Protein AF-A0A1X7L8B0-F1 (afdb_monomer)
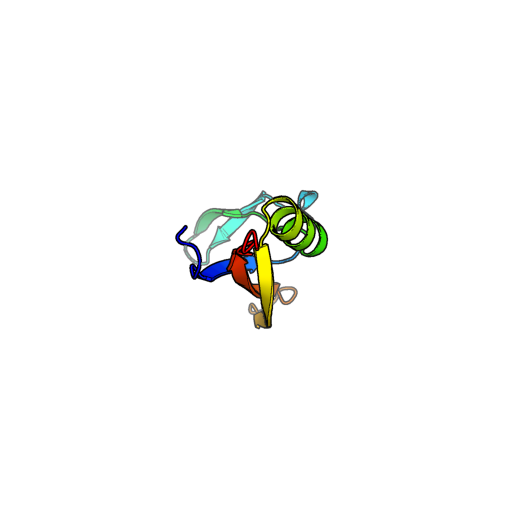
Solvent-accessible surface area (backbone atoms only — not comparable to full-atom values): 4924 Å² total; per-residue (Å²): 130,59,68,85,31,72,47,79,47,76,51,40,54,36,60,52,89,75,36,44,79,44,69,49,98,85,68,52,74,46,79,45,73,31,42,45,62,68,59,54,56,49,53,36,49,77,67,46,25,45,79,77,47,77,46,80,42,82,42,77,49,88,98,53,80,68,43,42,40,35,38,39,36,26,35,41,65,68,82,80,85,126

Nearest PDB structures (foldseek):
  2p8j-assembly1_B  TM=7.058E-01  e=4.800E-03  Clostridium acetobutylicum
  2p8j-assembly1_A  TM=6.812E-01  e=7.953E-03  Clostridium acetobutylicum
  3sm3-assembly1_A-2  TM=7.434E-01  e=4.048E-02  Methanosarcina mazei Go1
  6g57-assembly1_C  TM=5.492E-01  e=1.948E-01  Homo sapiens
  5tbz-assembly1_B  TM=3.143E-01  e=4.772E+00  Escherichia coli O157:H7

Mean predicted aligned error: 5.53 Å

pLDDT: mean 88.7, std 11.43, range [44.38, 98.12]

Radius of gyration: 16.12 Å; Cα contacts (8 Å, |Δi|>4): 140; chains: 1; bounding box: 44×24×45 Å

Secondary structure (DSSP, 8-state):
--TT-EEEEEEEBS-GGG-EEEE-TTS-EEEE--B-HHHHHHHHHHTTEEEEEEEEEEE--TTSPPEEEEEEEEEEPP----

Organism: NCBI:txid1028

Structure (mmCIF, N/CA/C/O backbone):
data_AF-A0A1X7L8B0-F1
#
_entry.id   AF-A0A1X7L8B0-F1
#
loop_
_atom_site.group_PDB
_atom_site.id
_atom_site.type_symbol
_atom_site.label_atom_id
_atom_site.label_alt_id
_atom_site.label_comp_id
_atom_site.label_asym_id
_atom_site.label_entity_id
_atom_site.label_seq_id
_atom_site.pdbx_PDB_ins_code
_atom_site.Cartn_x
_atom_site.Cartn_y
_atom_site.Cartn_z
_atom_site.occupancy
_atom_site.B_iso_or_equiv
_atom_site.auth_seq_id
_atom_site.auth_comp_id
_atom_site.auth_asym_id
_atom_site.auth_atom_id
_atom_site.pdbx_PDB_model_num
ATOM 1 N N . MET A 1 1 ? -16.474 -8.775 6.249 1.00 71.25 1 MET A N 1
ATOM 2 C CA . MET A 1 1 ? -15.572 -8.905 7.416 1.00 71.25 1 MET A CA 1
ATOM 3 C C . MET A 1 1 ? -16.365 -8.787 8.706 1.00 71.25 1 MET A C 1
ATOM 5 O O . MET A 1 1 ? -17.302 -7.990 8.758 1.00 71.25 1 MET A O 1
ATOM 9 N N . THR A 1 2 ? -15.998 -9.584 9.708 1.00 84.75 2 THR A N 1
ATOM 10 C CA . THR A 1 2 ? -16.553 -9.532 11.068 1.00 84.75 2 THR A CA 1
ATOM 11 C C . THR A 1 2 ? -16.172 -8.222 11.769 1.00 84.75 2 THR A C 1
ATOM 13 O O . THR A 1 2 ? -15.321 -7.478 11.281 1.00 84.75 2 THR A O 1
ATOM 16 N N . ALA A 1 3 ? -16.819 -7.938 12.902 1.00 78.62 3 ALA A N 1
ATOM 17 C CA . ALA A 1 3 ? -16.557 -6.776 13.757 1.00 78.62 3 ALA A CA 1
ATOM 18 C C . ALA A 1 3 ? -15.069 -6.595 14.117 1.00 78.62 3 ALA A C 1
ATOM 20 O O . ALA A 1 3 ? -14.562 -5.483 14.096 1.00 78.62 3 ALA A O 1
ATOM 21 N N . GLU A 1 4 ? -14.360 -7.700 14.344 1.00 83.00 4 GLU A N 1
ATOM 22 C CA . GLU A 1 4 ? -12.938 -7.717 14.715 1.00 83.00 4 GLU A CA 1
ATOM 23 C C . GLU A 1 4 ? -12.021 -8.104 13.543 1.00 83.00 4 GLU A C 1
ATOM 25 O O . GLU A 1 4 ? -10.862 -8.465 13.735 1.00 83.00 4 GLU A O 1
ATOM 30 N N . GLY A 1 5 ? -12.542 -8.075 12.313 1.00 90.81 5 GLY A N 1
ATOM 31 C CA . GLY A 1 5 ? -11.791 -8.486 11.135 1.00 90.81 5 GLY A CA 1
ATOM 32 C C . GLY A 1 5 ? -10.604 -7.563 10.852 1.00 90.81 5 GLY A C 1
ATOM 33 O O . GLY A 1 5 ? -10.749 -6.336 10.851 1.00 90.81 5 GLY A O 1
ATOM 34 N N . ILE A 1 6 ? -9.462 -8.174 10.528 1.0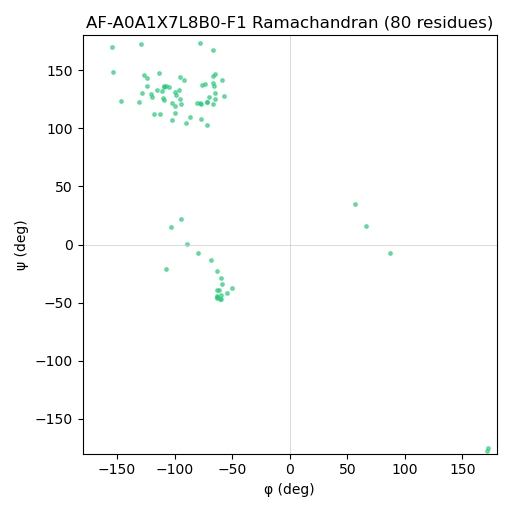0 94.50 6 ILE A N 1
ATOM 35 C CA . ILE A 1 6 ? -8.279 -7.493 9.997 1.00 94.50 6 ILE A CA 1
ATOM 36 C C . ILE A 1 6 ? -8.236 -7.661 8.479 1.00 94.50 6 ILE A C 1
ATOM 38 O O . ILE A 1 6 ? -8.397 -8.762 7.954 1.00 94.50 6 ILE A O 1
ATOM 42 N N . PHE A 1 7 ? -8.039 -6.549 7.783 1.00 95.75 7 PHE A N 1
ATOM 43 C CA . PHE A 1 7 ? -7.796 -6.473 6.356 1.00 95.75 7 PHE A CA 1
ATOM 44 C C . PHE A 1 7 ? -6.298 -6.299 6.133 1.00 95.75 7 PHE A C 1
ATOM 46 O O . PHE A 1 7 ? -5.727 -5.274 6.502 1.00 95.75 7 PHE A O 1
ATOM 53 N N . TYR A 1 8 ? -5.676 -7.319 5.552 1.00 96.94 8 TYR A N 1
ATOM 54 C CA . TYR A 1 8 ? -4.291 -7.281 5.103 1.00 96.94 8 TYR A CA 1
ATOM 55 C C . TYR A 1 8 ? -4.268 -6.920 3.618 1.00 96.94 8 TYR A C 1
ATOM 57 O O . TYR A 1 8 ? -4.891 -7.608 2.808 1.00 96.94 8 TYR A O 1
ATOM 65 N N . LEU A 1 9 ? -3.531 -5.872 3.257 1.00 97.31 9 LEU A N 1
ATOM 66 C CA . LEU A 1 9 ? -3.349 -5.449 1.874 1.00 97.31 9 LEU A CA 1
ATOM 67 C C . LEU A 1 9 ? -1.866 -5.232 1.585 1.00 97.31 9 LEU A C 1
ATOM 69 O O . LEU A 1 9 ? -1.234 -4.389 2.218 1.00 97.31 9 LEU A O 1
ATOM 73 N N . SER A 1 10 ? -1.336 -5.943 0.589 1.00 96.50 10 SER A N 1
ATOM 74 C CA . SER A 1 10 ? -0.005 -5.691 0.035 1.00 96.50 10 SER A CA 1
ATOM 75 C C . SER A 1 10 ? -0.114 -5.248 -1.418 1.00 96.50 10 SER A C 1
ATOM 77 O O . SER A 1 10 ? -0.850 -5.851 -2.198 1.00 96.50 10 SER A O 1
ATOM 79 N N . PHE A 1 11 ? 0.599 -4.182 -1.769 1.00 95.44 11 PHE A N 1
ATOM 80 C CA . PHE A 1 11 ? 0.620 -3.611 -3.113 1.00 95.44 11 PHE A CA 1
ATOM 81 C C . PHE A 1 11 ? 1.931 -2.859 -3.357 1.00 95.44 11 PHE A C 1
ATOM 83 O O . PHE A 1 11 ? 2.702 -2.624 -2.427 1.00 95.44 11 PHE A O 1
ATOM 90 N N . VAL A 1 12 ? 2.189 -2.466 -4.604 1.00 93.75 12 VAL A N 1
ATOM 91 C CA . VAL A 1 12 ? 3.326 -1.596 -4.933 1.00 93.75 12 VAL A CA 1
ATOM 92 C C . VAL A 1 12 ? 2.833 -0.165 -5.082 1.00 93.75 12 VAL A C 1
ATOM 94 O O . VAL A 1 12 ? 1.965 0.131 -5.909 1.00 93.75 12 VAL A O 1
ATOM 97 N N . ALA A 1 13 ? 3.365 0.717 -4.237 1.00 93.31 13 ALA A N 1
ATOM 98 C CA . ALA A 1 13 ? 2.987 2.118 -4.246 1.00 93.31 13 ALA A CA 1
ATOM 99 C C . ALA A 1 13 ? 3.583 2.830 -5.466 1.00 93.31 13 ALA A C 1
ATOM 101 O O . ALA A 1 13 ? 4.747 2.629 -5.812 1.00 93.31 13 ALA A O 1
ATOM 102 N N . GLY A 1 14 ? 2.791 3.683 -6.110 1.00 92.06 14 GLY A N 1
ATOM 103 C CA . GLY A 1 14 ? 3.255 4.469 -7.245 1.00 92.06 14 GLY A CA 1
ATOM 104 C C . GLY A 1 14 ? 2.140 5.229 -7.950 1.00 92.06 14 GLY A C 1
ATOM 105 O O . GLY A 1 14 ? 0.994 5.242 -7.508 1.00 92.06 14 GLY A O 1
ATOM 106 N N . ASP A 1 15 ? 2.517 5.864 -9.051 1.00 93.00 15 ASP A N 1
ATOM 107 C CA . ASP A 1 15 ? 1.614 6.584 -9.944 1.00 93.00 15 ASP A CA 1
ATOM 108 C C . ASP A 1 15 ? 0.850 5.589 -10.826 1.00 93.00 15 ASP A C 1
ATOM 110 O O . ASP A 1 15 ? 1.463 4.820 -11.572 1.00 93.00 15 ASP A O 1
ATOM 114 N N . TYR A 1 16 ? -0.481 5.605 -10.734 1.00 94.12 16 TYR A N 1
ATOM 115 C CA . TYR A 1 16 ? -1.347 4.693 -11.479 1.00 94.12 16 TYR A CA 1
ATOM 116 C C . TYR A 1 16 ? -1.159 4.821 -12.995 1.00 94.12 16 TYR A C 1
ATOM 118 O O . TYR A 1 16 ? -1.185 3.803 -13.687 1.00 94.12 16 TYR A O 1
ATOM 126 N N . GLU A 1 17 ? -0.871 6.020 -13.508 1.00 95.94 17 GLU A N 1
ATOM 127 C CA . GLU A 1 17 ? -0.664 6.267 -14.943 1.00 95.94 17 GLU A CA 1
ATOM 128 C C . GLU A 1 17 ? 0.615 5.607 -15.483 1.00 95.94 17 GLU A C 1
ATOM 130 O O . GLU A 1 17 ? 0.795 5.469 -16.691 1.00 95.94 17 GLU A O 1
ATOM 135 N N . LYS A 1 18 ? 1.505 5.140 -14.597 1.00 93.31 18 LYS A N 1
ATOM 136 C CA . LYS A 1 18 ? 2.689 4.344 -14.960 1.00 93.31 18 LYS A CA 1
ATOM 137 C C . LYS A 1 18 ? 2.421 2.839 -14.992 1.00 93.31 18 LYS A C 1
ATOM 139 O O . LYS A 1 18 ? 3.341 2.064 -15.250 1.00 93.31 18 LYS A O 1
ATOM 144 N N . SER A 1 19 ? 1.191 2.414 -14.708 1.00 94.88 19 SER A N 1
ATOM 145 C CA . SER A 1 19 ? 0.775 1.015 -14.823 1.00 94.88 19 SER A CA 1
ATOM 146 C C . SER A 1 19 ? 0.823 0.560 -16.280 1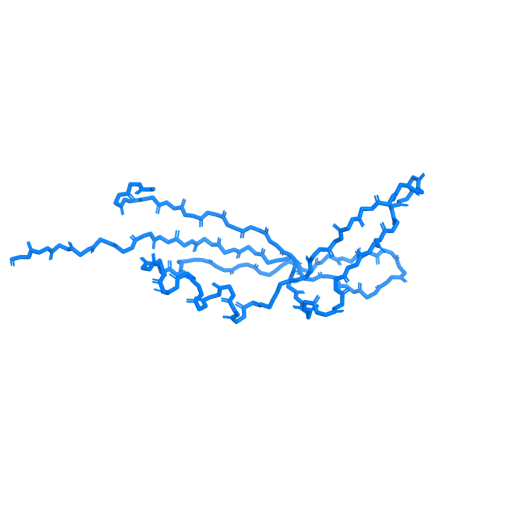.00 94.88 19 SER A C 1
ATOM 148 O O . SER A 1 19 ? 0.553 1.330 -17.200 1.00 94.88 19 SER A O 1
ATOM 150 N N . GLY A 1 20 ? 1.148 -0.708 -16.513 1.00 95.75 20 GLY A N 1
ATOM 151 C CA . GLY A 1 20 ? 1.330 -1.204 -17.871 1.00 95.75 20 GLY A CA 1
ATOM 152 C C . GLY A 1 20 ? 1.890 -2.614 -17.936 1.00 95.75 20 GLY A C 1
ATOM 153 O O . GLY A 1 20 ? 2.129 -3.266 -16.921 1.00 95.75 20 GLY A O 1
ATOM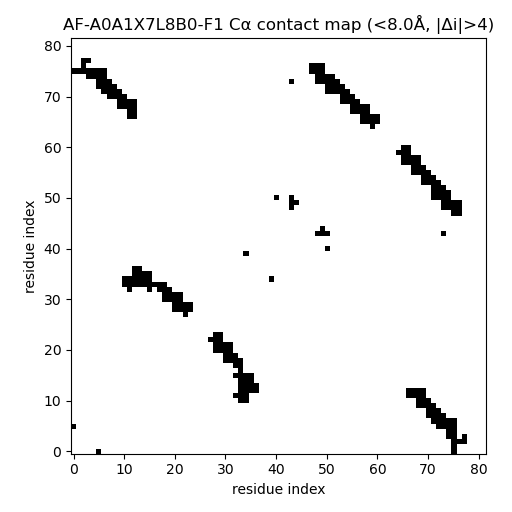 154 N N . PHE A 1 21 ? 2.117 -3.097 -19.156 1.00 94.69 21 PHE A N 1
ATOM 155 C CA . PHE A 1 21 ? 2.747 -4.396 -19.361 1.00 94.69 21 PHE A CA 1
ATOM 156 C C . PHE A 1 21 ? 4.237 -4.354 -19.015 1.00 94.69 21 PHE A C 1
ATOM 158 O O . PHE A 1 21 ? 4.996 -3.627 -19.654 1.00 94.69 21 PHE A O 1
ATOM 165 N N . ILE A 1 22 ? 4.657 -5.211 -18.087 1.00 89.31 22 ILE A N 1
ATOM 166 C CA . ILE A 1 22 ? 6.061 -5.461 -17.752 1.00 89.31 22 ILE A CA 1
ATOM 167 C C . ILE A 1 22 ? 6.445 -6.886 -18.149 1.00 89.31 22 ILE A C 1
ATOM 169 O O . ILE A 1 22 ? 5.611 -7.793 -18.100 1.00 89.31 22 ILE A O 1
ATOM 173 N N . SER A 1 23 ? 7.704 -7.084 -18.538 1.00 89.06 23 SER A N 1
ATOM 174 C CA . SER A 1 23 ? 8.249 -8.411 -18.836 1.00 89.06 23 SER A CA 1
ATOM 175 C C . SER A 1 23 ? 8.988 -8.974 -17.623 1.00 89.06 23 SER A C 1
ATOM 177 O O . SER A 1 23 ? 9.799 -8.279 -17.008 1.00 89.06 23 SER A O 1
ATOM 179 N N . GLY A 1 24 ? 8.720 -10.235 -17.291 1.00 79.88 24 GLY A N 1
ATOM 180 C CA . GLY A 1 24 ? 9.497 -11.010 -16.329 1.00 79.88 24 GLY A CA 1
ATOM 181 C C . GLY A 1 24 ? 10.810 -11.523 -16.928 1.00 79.88 24 GLY A C 1
ATOM 182 O O . GLY A 1 24 ? 11.052 -11.422 -18.131 1.00 79.88 24 GLY A O 1
ATOM 183 N N . SER A 1 25 ? 11.657 -12.125 -16.091 1.00 79.50 25 SER A N 1
ATOM 184 C CA . SER A 1 25 ? 12.942 -12.704 -16.518 1.00 79.50 25 SER A CA 1
ATOM 185 C C . SER A 1 25 ? 12.801 -13.871 -17.504 1.00 79.50 25 SER A C 1
ATOM 187 O O . SER A 1 25 ? 13.732 -14.138 -18.257 1.00 79.50 25 SER A O 1
ATOM 189 N N . SER A 1 26 ? 11.646 -14.542 -17.528 1.00 85.62 26 SER A N 1
ATOM 190 C CA . SER A 1 26 ? 11.299 -15.601 -18.486 1.00 85.62 26 SER A CA 1
ATOM 191 C C . SER A 1 26 ? 10.848 -15.075 -19.854 1.00 85.62 26 SER A C 1
ATOM 193 O O . SER A 1 26 ? 10.659 -15.866 -20.772 1.00 85.62 26 SER A O 1
ATOM 195 N N . GLY A 1 27 ? 10.666 -13.757 -20.008 1.00 85.81 27 GLY A N 1
ATOM 196 C CA . GLY A 1 27 ? 10.091 -13.145 -21.211 1.00 85.81 27 GLY A CA 1
ATOM 197 C C . GLY A 1 27 ? 8.560 -13.058 -21.206 1.00 85.81 27 GLY A C 1
ATOM 198 O O . GLY A 1 27 ? 7.994 -12.385 -22.069 1.00 85.81 27 GLY A O 1
ATOM 199 N N . ASP A 1 28 ? 7.889 -13.662 -20.221 1.00 91.44 28 ASP A N 1
ATOM 200 C CA . ASP A 1 28 ? 6.441 -13.538 -20.044 1.00 91.44 28 ASP A CA 1
ATOM 201 C C . ASP A 1 28 ? 6.051 -12.105 -19.673 1.00 91.44 28 ASP A C 1
ATOM 203 O O . AS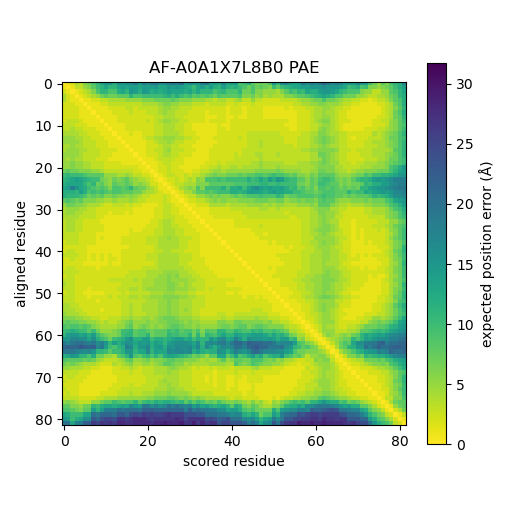P A 1 28 ? 6.774 -11.416 -18.949 1.00 91.44 28 ASP A O 1
ATOM 207 N N . ARG A 1 29 ? 4.886 -11.653 -20.149 1.00 93.25 29 ARG A N 1
ATOM 208 C CA . ARG A 1 29 ? 4.369 -10.307 -19.878 1.00 93.25 29 ARG A CA 1
ATOM 209 C C . ARG A 1 29 ? 3.175 -10.364 -18.943 1.00 93.25 29 ARG A C 1
ATOM 211 O O . ARG A 1 29 ? 2.251 -11.143 -19.156 1.00 93.25 29 ARG A O 1
ATOM 218 N N . VAL A 1 30 ? 3.161 -9.471 -17.962 1.00 92.38 30 VAL A N 1
ATOM 219 C CA . VAL A 1 30 ? 2.020 -9.252 -17.068 1.00 92.38 30 VAL A CA 1
ATOM 220 C C . VAL A 1 30 ? 1.652 -7.778 -17.079 1.00 92.38 30 VAL A C 1
ATOM 222 O O . VAL A 1 30 ? 2.527 -6.924 -17.215 1.00 92.38 30 VAL A O 1
ATOM 225 N N . TYR A 1 31 ? 0.365 -7.465 -16.956 1.00 94.56 31 TYR A N 1
ATOM 226 C CA . TYR A 1 31 ? -0.049 -6.088 -16.708 1.00 94.56 31 TYR A CA 1
ATOM 227 C C . TYR A 1 31 ? 0.113 -5.792 -15.219 1.00 94.56 31 TYR A C 1
ATOM 229 O O . TYR A 1 31 ? -0.459 -6.487 -14.380 1.00 94.56 31 TYR A O 1
ATOM 237 N N . PHE A 1 32 ? 0.916 -4.788 -14.895 1.00 92.81 32 PHE A N 1
ATOM 238 C CA . PHE A 1 32 ? 1.250 -4.409 -13.534 1.00 92.81 32 PHE A CA 1
ATOM 239 C C . PHE A 1 32 ? 0.561 -3.103 -13.154 1.00 92.81 32 PHE A C 1
ATOM 241 O O . PHE A 1 32 ? 0.573 -2.152 -13.937 1.00 92.81 32 PHE A O 1
ATOM 248 N N . TYR A 1 33 ? -0.004 -3.057 -11.947 1.00 94.88 33 TYR A N 1
ATOM 249 C CA . TYR A 1 33 ? -0.691 -1.886 -11.413 1.00 94.88 33 TYR A CA 1
ATOM 250 C C . TYR A 1 33 ? 0.106 -1.253 -10.277 1.00 94.88 33 TYR A C 1
ATOM 252 O O . TYR A 1 33 ? 0.418 -1.907 -9.281 1.00 94.88 33 TYR A O 1
ATOM 260 N N . TYR A 1 34 ? 0.378 0.040 -10.415 1.00 94.25 34 TYR A N 1
ATOM 261 C CA . TYR A 1 34 ? 0.809 0.884 -9.310 1.00 94.25 34 TYR A CA 1
ATOM 262 C C . TYR A 1 34 ? -0.413 1.533 -8.667 1.00 94.25 34 TYR A C 1
ATOM 264 O O . TYR A 1 34 ? -1.347 1.940 -9.358 1.00 94.25 34 TYR A O 1
ATOM 272 N N . HIS A 1 35 ? -0.407 1.655 -7.342 1.00 95.44 35 HIS A N 1
ATOM 273 C CA . HIS A 1 35 ? -1.490 2.318 -6.620 1.00 95.44 35 HIS A CA 1
ATOM 274 C C . HIS A 1 35 ? -0.965 3.451 -5.750 1.00 95.44 35 HIS A C 1
ATOM 276 O O . HIS A 1 35 ? 0.015 3.305 -5.019 1.00 95.44 35 HIS A O 1
ATOM 282 N N . GLU A 1 36 ? -1.660 4.583 -5.770 1.00 95.44 36 GLU A N 1
ATOM 283 C CA . GLU A 1 36 ? -1.313 5.708 -4.916 1.00 95.44 36 GLU A CA 1
ATOM 284 C C . GLU A 1 36 ? -1.660 5.394 -3.456 1.00 95.44 36 GLU A C 1
ATOM 286 O O . GLU A 1 36 ? -2.822 5.169 -3.101 1.00 95.44 36 GLU A O 1
ATOM 291 N N . LEU A 1 37 ? -0.666 5.459 -2.570 1.00 95.06 37 LEU A N 1
ATOM 292 C CA . LEU A 1 37 ? -0.855 5.192 -1.142 1.00 95.06 37 LEU A CA 1
ATOM 293 C C . LEU A 1 37 ? -1.960 6.058 -0.519 1.00 95.06 37 LEU A C 1
ATOM 295 O O . LEU A 1 37 ? -2.768 5.580 0.281 1.00 95.06 37 LEU A O 1
ATOM 299 N N . LYS A 1 38 ? -2.006 7.343 -0.891 1.00 96.06 38 LYS A N 1
ATOM 300 C CA . LYS A 1 38 ? -3.012 8.287 -0.392 1.00 96.06 38 LYS A CA 1
ATOM 301 C C . LYS A 1 38 ? -4.425 7.827 -0.748 1.00 96.06 38 LYS A C 1
ATOM 303 O O . LYS A 1 38 ? -5.298 7.851 0.117 1.00 96.06 38 LYS A O 1
ATOM 308 N N . ARG A 1 39 ? -4.630 7.370 -1.986 1.00 96.62 39 ARG A N 1
ATOM 309 C CA . ARG A 1 39 ? -5.922 6.876 -2.466 1.00 96.62 39 ARG A CA 1
ATOM 310 C C . ARG A 1 39 ? -6.358 5.632 -1.696 1.00 96.62 39 ARG A C 1
ATOM 312 O O . ARG A 1 39 ? -7.495 5.580 -1.241 1.00 96.62 39 ARG A O 1
ATOM 319 N N . ILE A 1 40 ? -5.446 4.683 -1.480 1.00 97.38 40 ILE A N 1
ATOM 320 C CA . ILE A 1 40 ? -5.724 3.468 -0.699 1.00 97.38 40 ILE A CA 1
ATOM 321 C C . ILE A 1 40 ? -6.121 3.813 0.742 1.00 97.38 40 ILE A C 1
ATOM 323 O O . ILE A 1 40 ? -7.134 3.321 1.232 1.00 97.38 40 ILE A O 1
ATOM 327 N N . LYS A 1 41 ? -5.383 4.704 1.420 1.00 96.94 41 LYS A N 1
ATOM 328 C CA . LYS A 1 41 ? -5.730 5.136 2.788 1.00 96.94 41 LYS A CA 1
ATOM 329 C C . LYS A 1 41 ? -7.097 5.828 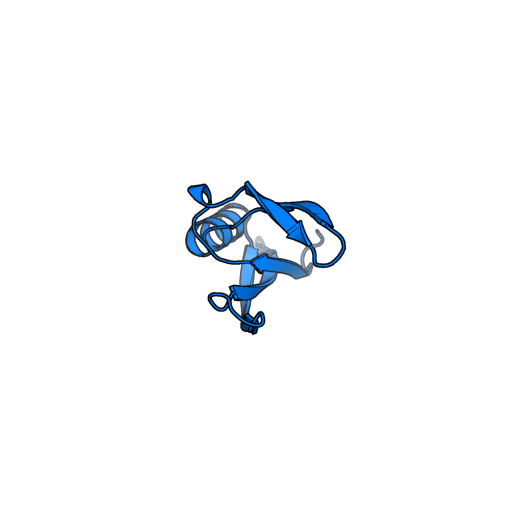2.854 1.00 96.94 41 LYS A C 1
ATOM 331 O O . LYS A 1 41 ? -7.841 5.593 3.801 1.00 96.94 41 LYS A O 1
ATOM 336 N N . GLN A 1 42 ? -7.440 6.644 1.855 1.00 97.88 42 GLN A N 1
ATOM 337 C CA . GLN A 1 42 ? -8.763 7.274 1.760 1.00 97.88 42 GLN A CA 1
ATOM 338 C C . GLN A 1 42 ? -9.881 6.241 1.596 1.00 97.88 42 GLN A C 1
ATOM 340 O O . GLN A 1 42 ? -10.897 6.339 2.276 1.00 97.88 42 GLN A O 1
ATOM 345 N N . GLU A 1 43 ? -9.693 5.239 0.735 1.00 97.56 43 GLU A N 1
ATOM 346 C CA . GLU A 1 43 ? -10.681 4.172 0.544 1.00 97.56 43 GLU A CA 1
ATOM 347 C C . GLU A 1 43 ? -10.896 3.339 1.806 1.00 97.56 43 GLU A C 1
ATOM 349 O O . GLU A 1 43 ? -12.032 3.008 2.136 1.00 97.56 43 GLU A O 1
ATOM 354 N N . LEU A 1 44 ? -9.836 3.043 2.560 1.00 96.50 44 LEU A N 1
ATOM 355 C CA . LEU A 1 44 ? -9.973 2.365 3.851 1.00 96.50 44 LEU A CA 1
ATOM 356 C C . LEU A 1 44 ? -10.835 3.179 4.825 1.00 96.50 44 LEU A C 1
ATOM 358 O O . LEU A 1 44 ? -11.769 2.632 5.411 1.00 96.50 44 LEU A O 1
ATOM 362 N N . GLU A 1 45 ? -10.583 4.485 4.942 1.00 95.56 45 GLU A N 1
ATOM 363 C CA . GLU A 1 45 ? -11.352 5.362 5.832 1.00 95.56 45 GLU A CA 1
ATOM 364 C C . GLU A 1 45 ? -12.831 5.440 5.421 1.00 95.56 45 GLU A C 1
ATOM 366 O O . GLU A 1 45 ? -13.707 5.263 6.275 1.00 95.56 45 GLU A O 1
ATOM 371 N N . LEU A 1 46 ? -13.107 5.621 4.120 1.00 96.50 46 LEU A N 1
ATOM 372 C CA . LEU A 1 46 ? -14.464 5.638 3.550 1.00 96.50 46 LEU A CA 1
ATOM 373 C C . LEU A 1 46 ? -15.217 4.324 3.790 1.00 96.50 46 LEU A C 1
ATOM 375 O O . LEU A 1 46 ? -16.436 4.327 3.929 1.00 96.50 46 LEU A O 1
ATOM 379 N N . ASN A 1 47 ? -14.492 3.210 3.895 1.00 93.62 47 ASN A N 1
ATOM 380 C CA . ASN A 1 47 ? -15.044 1.890 4.188 1.00 93.62 47 ASN A CA 1
ATOM 381 C C . ASN A 1 47 ? -14.998 1.539 5.686 1.00 93.62 47 ASN A C 1
ATOM 383 O O . ASN A 1 47 ? -15.052 0.367 6.067 1.00 93.62 47 ASN A O 1
ATOM 387 N N . HIS A 1 48 ? -14.920 2.553 6.551 1.00 93.06 48 HIS A N 1
ATOM 388 C CA . HIS A 1 48 ? -14.910 2.414 8.006 1.00 93.06 48 HIS A CA 1
ATOM 389 C C . HIS A 1 48 ? -13.790 1.510 8.532 1.00 93.06 48 HIS A C 1
ATOM 391 O O . HIS A 1 48 ? -13.967 0.824 9.537 1.00 93.06 48 HIS A O 1
ATOM 397 N N . MET A 1 49 ? -12.627 1.519 7.888 1.00 94.75 49 MET A N 1
ATOM 398 C CA . MET A 1 49 ? -11.447 0.786 8.329 1.00 94.75 49 MET A CA 1
ATOM 399 C C . MET A 1 49 ? -10.361 1.746 8.801 1.00 94.75 49 MET A C 1
ATOM 401 O O . MET A 1 49 ? -10.013 2.704 8.121 1.00 94.75 49 MET A O 1
ATOM 405 N N . THR A 1 50 ? -9.796 1.458 9.967 1.00 94.88 50 THR A N 1
ATOM 406 C CA . THR A 1 50 ? -8.674 2.207 10.533 1.00 94.88 50 THR A CA 1
ATOM 407 C C . THR A 1 50 ? -7.384 1.456 10.246 1.00 94.88 50 THR A C 1
ATOM 409 O O . THR A 1 50 ? -7.284 0.268 10.548 1.00 94.88 50 THR A O 1
ATOM 412 N N . VAL A 1 51 ? -6.388 2.137 9.679 1.00 96.56 51 VAL A N 1
ATOM 413 C CA . VAL A 1 51 ? -5.035 1.584 9.526 1.00 96.56 51 VAL A CA 1
ATOM 414 C C . VAL A 1 51 ? -4.423 1.407 10.913 1.00 96.56 51 VAL A C 1
ATOM 416 O O . VAL A 1 51 ? -4.311 2.377 11.658 1.00 96.56 51 VAL A O 1
ATOM 419 N N . ILE A 1 52 ? -4.045 0.177 11.253 1.00 96.50 52 ILE A N 1
ATOM 420 C CA . ILE A 1 52 ? -3.453 -0.173 12.553 1.00 96.50 52 ILE A CA 1
ATOM 421 C C . ILE A 1 52 ? -1.958 -0.485 12.458 1.00 96.50 52 ILE A C 1
ATOM 423 O O . ILE A 1 52 ? -1.262 -0.396 13.462 1.00 96.50 52 ILE A O 1
ATOM 427 N N . ASP A 1 53 ? -1.466 -0.831 11.267 1.00 97.69 53 ASP A N 1
ATOM 428 C CA . ASP A 1 53 ? -0.045 -1.022 10.990 1.00 97.69 53 ASP A CA 1
ATOM 429 C C . ASP A 1 53 ? 0.257 -0.752 9.504 1.00 97.69 53 ASP A C 1
ATOM 431 O O . ASP A 1 53 ? -0.600 -0.925 8.628 1.00 97.69 53 ASP A O 1
ATOM 435 N N . PHE A 1 54 ? 1.465 -0.259 9.242 1.00 96.81 54 PHE A N 1
ATOM 436 C CA . PHE A 1 54 ? 1.922 0.203 7.938 1.00 96.81 54 PHE A CA 1
ATOM 437 C C . PHE A 1 54 ? 3.410 -0.086 7.772 1.00 96.81 54 PHE A C 1
ATOM 439 O O . PHE A 1 54 ? 4.233 0.391 8.553 1.00 96.81 54 PHE A O 1
ATOM 446 N N . ILE A 1 55 ? 3.750 -0.820 6.716 1.00 96.81 55 ILE A N 1
ATOM 447 C CA . ILE A 1 55 ? 5.120 -1.243 6.440 1.00 96.81 55 ILE A CA 1
ATOM 448 C C . ILE A 1 55 ? 5.472 -0.859 5.007 1.00 96.81 55 ILE A C 1
ATOM 450 O O . ILE A 1 55 ? 4.752 -1.194 4.066 1.00 96.81 55 ILE A O 1
ATOM 454 N N . GLU A 1 56 ? 6.619 -0.208 4.841 1.00 95.12 56 GLU A N 1
ATOM 455 C CA . GLU A 1 56 ? 7.258 -0.006 3.545 1.00 95.12 56 GLU A CA 1
ATOM 456 C C . GLU A 1 56 ? 8.512 -0.863 3.467 1.00 95.12 56 GLU A C 1
ATOM 458 O O . GLU A 1 56 ? 9.403 -0.795 4.317 1.00 95.12 56 GLU A O 1
ATOM 463 N N . LYS A 1 57 ? 8.575 -1.695 2.432 1.00 91.56 57 LYS A N 1
ATOM 464 C CA . LYS A 1 57 ? 9.725 -2.532 2.139 1.00 91.56 57 LYS A CA 1
ATOM 465 C C . LYS A 1 57 ? 10.294 -2.134 0.792 1.00 91.56 57 LYS A C 1
ATOM 467 O O . LYS A 1 57 ? 9.684 -2.370 -0.248 1.00 91.56 57 LYS A O 1
ATOM 472 N N . GLU A 1 58 ? 11.491 -1.561 0.822 1.00 87.19 58 GLU A N 1
ATOM 473 C CA . GLU A 1 58 ? 12.257 -1.338 -0.396 1.00 87.19 58 GLU A CA 1
ATOM 474 C C . GLU A 1 58 ? 12.640 -2.693 -1.011 1.00 87.19 58 GLU A C 1
ATOM 476 O O . GLU A 1 58 ? 13.243 -3.551 -0.355 1.00 87.19 58 GLU A O 1
ATOM 481 N N . TYR A 1 59 ? 12.285 -2.872 -2.278 1.00 82.94 59 TYR A N 1
ATOM 482 C CA . TYR A 1 59 ? 12.666 -4.001 -3.103 1.00 82.94 59 TYR A CA 1
ATOM 483 C C . TYR A 1 59 ? 13.603 -3.516 -4.205 1.00 82.94 59 TYR A C 1
ATOM 485 O O . TYR A 1 59 ? 13.232 -2.757 -5.104 1.00 82.94 59 TYR A O 1
ATOM 493 N N . LYS A 1 60 ? 14.859 -3.950 -4.117 1.00 79.44 60 LYS A N 1
ATOM 494 C CA . LYS A 1 60 ? 15.893 -3.609 -5.092 1.00 79.44 60 LYS A CA 1
ATOM 495 C C . LYS A 1 60 ? 15.889 -4.653 -6.195 1.00 79.44 60 LYS A C 1
ATOM 497 O O . LYS A 1 60 ? 16.383 -5.763 -6.008 1.00 79.44 60 LYS A O 1
ATOM 502 N N . LYS A 1 61 ? 15.348 -4.282 -7.349 1.00 71.44 61 LYS A N 1
ATOM 503 C CA . LYS A 1 61 ? 15.541 -5.039 -8.584 1.00 71.44 61 LYS A CA 1
ATOM 504 C C . LYS A 1 61 ? 16.950 -4.759 -9.127 1.00 71.44 61 LYS A C 1
ATOM 506 O O . LYS A 1 61 ? 17.383 -3.605 -9.110 1.00 71.44 61 LYS A O 1
ATOM 511 N N . PRO A 1 62 ? 17.687 -5.777 -9.599 1.00 65.06 62 PRO A N 1
ATOM 512 C CA . PRO A 1 62 ? 18.963 -5.552 -10.266 1.00 65.06 62 PRO A CA 1
ATOM 513 C C . PRO A 1 62 ? 18.769 -4.618 -11.469 1.00 65.06 62 PRO A C 1
ATOM 515 O O . PRO A 1 62 ? 17.927 -4.884 -12.322 1.00 65.06 62 PRO A O 1
ATOM 518 N N . ASN A 1 63 ? 19.557 -3.544 -11.543 1.00 65.44 63 ASN A N 1
ATOM 519 C CA . ASN A 1 63 ? 19.613 -2.600 -12.670 1.00 65.44 63 ASN A CA 1
ATOM 520 C C . ASN A 1 63 ? 18.351 -1.753 -12.943 1.00 65.44 63 ASN A C 1
ATOM 522 O O . ASN A 1 63 ? 18.258 -1.151 -14.012 1.00 65.44 63 ASN A O 1
ATOM 526 N N . THR A 1 64 ? 17.402 -1.646 -12.007 1.00 65.88 64 THR A N 1
ATOM 527 C CA . THR A 1 64 ? 16.257 -0.724 -12.137 1.00 65.88 64 THR A CA 1
ATOM 528 C C . THR A 1 64 ? 16.079 0.142 -10.891 1.00 65.88 64 THR A C 1
ATOM 530 O O . THR A 1 64 ? 16.740 -0.055 -9.872 1.00 65.88 64 THR A O 1
ATOM 533 N N . ILE A 1 65 ? 15.171 1.116 -10.975 1.00 67.94 65 ILE A N 1
ATOM 534 C CA . ILE A 1 65 ? 14.720 1.910 -9.825 1.00 67.94 65 ILE A CA 1
ATOM 535 C C . ILE A 1 65 ? 14.130 0.954 -8.773 1.00 67.94 65 ILE A C 1
ATOM 537 O O . ILE A 1 65 ? 13.492 -0.040 -9.135 1.00 67.94 65 ILE A O 1
ATOM 541 N N . SER A 1 66 ? 14.383 1.222 -7.490 1.00 72.25 66 SER A N 1
ATOM 542 C CA . SER A 1 66 ? 13.810 0.439 -6.398 1.00 72.25 66 SER A CA 1
ATOM 543 C C . SER A 1 66 ? 12.293 0.616 -6.332 1.00 72.25 66 SER A C 1
ATOM 545 O O . SER A 1 66 ? 11.761 1.709 -6.514 1.00 72.25 66 SER A O 1
ATOM 547 N N . GLU A 1 67 ? 11.588 -0.486 -6.088 1.00 80.88 67 GLU A N 1
ATOM 548 C CA . GLU A 1 67 ? 10.145 -0.484 -5.858 1.00 80.88 67 GLU A CA 1
ATOM 549 C C . GLU A 1 67 ? 9.882 -0.450 -4.356 1.00 80.88 67 GLU A C 1
ATOM 551 O O . GLU A 1 67 ? 10.607 -1.066 -3.573 1.00 80.88 67 GLU A O 1
ATOM 556 N N . ILE A 1 68 ? 8.830 0.251 -3.939 1.00 85.19 68 ILE A N 1
ATOM 557 C CA . ILE A 1 68 ? 8.378 0.226 -2.549 1.00 85.19 68 ILE A CA 1
ATOM 558 C C . ILE A 1 68 ? 7.164 -0.692 -2.483 1.00 85.19 68 ILE A C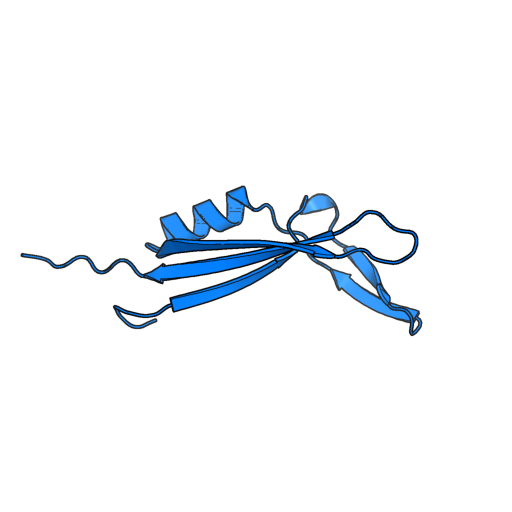 1
ATOM 560 O O . ILE A 1 68 ? 6.075 -0.352 -2.950 1.00 85.19 68 ILE A O 1
ATOM 564 N N . HIS A 1 69 ? 7.364 -1.871 -1.900 1.00 92.25 69 HIS A N 1
ATOM 565 C CA . HIS A 1 69 ? 6.263 -2.741 -1.523 1.00 92.25 69 HIS A CA 1
ATOM 566 C C . HIS A 1 69 ? 5.657 -2.206 -0.235 1.00 92.25 69 HIS A C 1
ATOM 568 O O . HIS A 1 69 ? 6.332 -2.081 0.787 1.00 92.25 69 HIS A O 1
ATOM 574 N N . THR A 1 70 ? 4.372 -1.902 -0.287 1.00 96.25 70 THR A N 1
ATOM 575 C CA . THR A 1 70 ? 3.613 -1.389 0.839 1.00 96.25 70 THR A CA 1
ATOM 576 C C . THR A 1 70 ? 2.720 -2.486 1.388 1.00 96.25 70 THR A C 1
ATOM 578 O O . THR A 1 70 ? 2.056 -3.201 0.637 1.00 96.25 70 THR A O 1
ATOM 581 N N . ILE A 1 71 ? 2.687 -2.606 2.711 1.00 97.75 71 ILE A N 1
ATOM 582 C CA . ILE A 1 71 ? 1.742 -3.447 3.437 1.00 97.75 71 ILE A CA 1
ATOM 583 C C . ILE A 1 71 ? 0.937 -2.545 4.368 1.00 97.75 71 ILE A C 1
ATOM 585 O O . ILE A 1 71 ? 1.499 -1.745 5.117 1.00 97.75 71 ILE A O 1
ATOM 589 N N . ILE A 1 72 ? -0.385 -2.680 4.316 1.00 98.12 72 ILE A N 1
ATOM 590 C CA . ILE A 1 72 ? -1.322 -2.048 5.239 1.00 98.12 72 ILE A CA 1
ATOM 591 C C . ILE A 1 72 ? -2.108 -3.141 5.946 1.00 98.12 72 ILE A C 1
ATOM 593 O O . ILE A 1 72 ? -2.761 -3.963 5.303 1.00 98.12 72 ILE A O 1
ATOM 597 N N . ASN A 1 73 ? -2.099 -3.085 7.272 1.00 97.62 73 ASN A N 1
ATOM 598 C CA . ASN A 1 73 ? -3.044 -3.806 8.106 1.00 97.62 73 ASN A CA 1
ATOM 599 C C . ASN A 1 73 ? -4.099 -2.811 8.586 1.00 97.62 73 ASN A C 1
ATOM 601 O O . ASN A 1 73 ? -3.772 -1.805 9.221 1.00 97.62 73 ASN A O 1
ATOM 605 N N . ALA A 1 74 ? -5.368 -3.074 8.287 1.00 97.06 74 ALA A N 1
ATOM 606 C CA . ALA A 1 74 ? -6.482 -2.232 8.700 1.00 97.06 74 ALA A CA 1
ATOM 607 C C . ALA A 1 74 ? -7.523 -3.034 9.482 1.00 97.06 74 ALA A C 1
ATOM 609 O O . ALA A 1 74 ? -7.793 -4.191 9.175 1.00 97.06 74 ALA A O 1
ATOM 610 N N . LYS A 1 75 ? -8.129 -2.423 10.496 1.00 95.25 75 LYS A N 1
ATOM 611 C CA . LYS A 1 75 ? -9.193 -3.025 11.301 1.00 95.25 75 LYS A CA 1
ATOM 612 C C . LYS A 1 75 ? -10.519 -2.350 10.985 1.00 95.25 75 LYS A C 1
ATOM 614 O O . LYS A 1 75 ? -10.582 -1.123 10.902 1.00 95.25 75 LYS A O 1
ATOM 619 N N . LYS A 1 76 ? -11.588 -3.133 10.836 1.00 93.00 76 LYS A N 1
ATOM 620 C CA . LYS A 1 76 ? -12.943 -2.585 10.703 1.00 93.00 76 LYS A CA 1
ATOM 621 C C . LYS A 1 76 ? -13.343 -1.869 11.999 1.00 93.00 76 LYS A C 1
ATOM 623 O O . LYS A 1 76 ? -13.209 -2.436 13.079 1.00 93.00 76 LYS A O 1
ATOM 628 N N . ARG A 1 77 ? -13.849 -0.637 11.904 1.00 88.44 77 ARG A N 1
ATOM 629 C CA . ARG A 1 77 ? -14.443 0.070 13.043 1.00 88.44 77 ARG A CA 1
ATOM 630 C C . ARG A 1 77 ? -15.768 -0.584 13.408 1.00 88.44 77 ARG A C 1
ATOM 632 O O . ARG A 1 77 ? -16.661 -0.727 12.571 1.00 88.44 77 ARG A O 1
ATOM 639 N N . THR A 1 78 ? -15.899 -0.942 14.673 1.00 78.44 78 THR A N 1
ATOM 640 C CA . THR A 1 78 ? -17.169 -1.255 15.315 1.00 78.44 78 THR A CA 1
ATOM 641 C C . THR A 1 78 ? -17.683 -0.004 16.003 1.00 78.44 78 THR A C 1
ATOM 643 O O . THR A 1 78 ? -17.023 0.559 16.873 1.00 78.44 78 THR A O 1
ATOM 646 N N . TYR A 1 79 ? -18.872 0.444 15.610 1.00 68.56 79 TYR A N 1
ATOM 647 C CA . TYR A 1 79 ? -19.613 1.419 16.396 1.00 68.56 79 TYR A CA 1
ATOM 648 C C . TYR A 1 79 ? -20.433 0.633 17.419 1.00 68.56 79 TYR A C 1
ATOM 650 O O . TYR A 1 79 ? -21.363 -0.083 17.049 1.00 68.56 79 TYR A O 1
ATOM 658 N N . ASN A 1 80 ? -20.059 0.723 18.695 1.00 58.91 80 ASN A N 1
ATOM 659 C CA . ASN A 1 80 ? -20.936 0.282 19.772 1.00 58.91 80 ASN A CA 1
ATOM 660 C C . ASN A 1 80 ? -21.998 1.368 19.949 1.00 58.91 80 ASN A C 1
ATOM 662 O O . ASN A 1 80 ? -21.685 2.460 20.420 1.00 58.91 80 ASN A O 1
ATOM 666 N N . ASN A 1 81 ? -23.232 1.081 19.54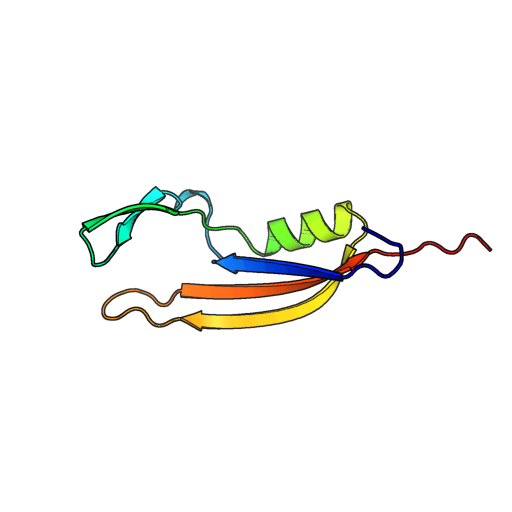0 1.00 51.03 81 ASN A N 1
ATOM 667 C CA . ASN A 1 81 ? -24.375 1.902 19.920 1.00 51.03 81 ASN A CA 1
ATOM 668 C C . ASN A 1 81 ? -24.633 1.640 21.412 1.00 51.03 81 ASN A C 1
ATOM 670 O O . ASN A 1 81 ? -25.109 0.559 21.761 1.00 51.03 81 ASN A O 1
ATOM 674 N N . LEU A 1 82 ? -24.219 2.582 22.263 1.00 44.38 82 LEU A N 1
ATOM 675 C CA . LEU A 1 82 ? -24.637 2.6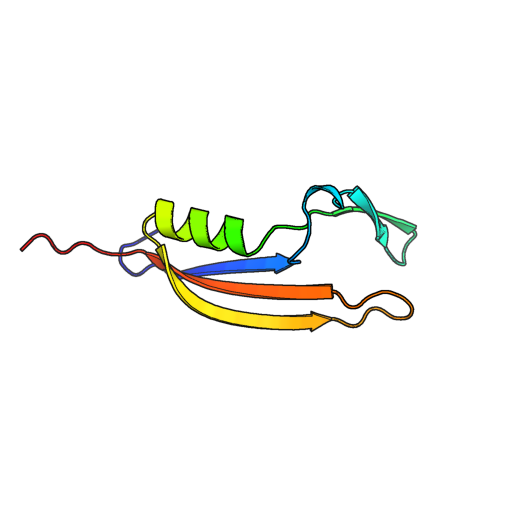65 23.666 1.00 44.38 82 LEU A CA 1
ATOM 676 C C . LEU A 1 82 ? -26.060 3.221 23.752 1.00 44.38 82 LEU A C 1
ATOM 678 O O . LEU A 1 82 ? -26.368 4.141 22.958 1.00 44.38 82 LEU A O 1
#

Sequence (82 aa):
MTAEGIFYLSFVAGDYEKSGFISGSSGDRVYFYYHELKRIKQELELNHMTVIDFIEKEYKKPNTISEIHTIINAKKRTYNNL

Foldseek 3Di:
DDQFDKDKDKAWADDQVPWQWDADPVRDIDTHGHDHPVVVCVVCVVQQKDFPDKDWDWDDDPPDDTITIIITIITHHDDDDD